Protein AF-A0A1X1XS22-F1 (afdb_monomer)

Secondary structure (DSSP, 8-state):
----TT----TTSTHHHHHHHHHHHHHHHHTSSS-S---TTHHHHHHHH-SSTTHHHH-HHHHHHHHHHTT-PPPPSSSSSS--------PPPP-

Nearest PDB structures (foldseek):
  2nsb-assembly1_A  TM=2.515E-01  e=3.438E-01  Thermotoga maritima
  3cqx-assembly1_D  TM=2.844E-01  e=5.379E+00  Mus musculus
  2qqy-assembly1_A  TM=2.905E-01  e=8.251E+00  Bacillus anthracis str. Ames

Foldseek 3Di:
DDDDPPDDDDLCDDVNVVVLLVLLLQLCLLVDPDRPDHDPCSVVVNVVVPDDPSVCNNDVVSVCVVCVVVVHHDDDDDDPPDDDDDDDDDDDDDD

Solvent-accessible surface area (backbone atoms only — not comparable to full-atom values): 6001 Å² total; per-residue (Å²): 131,84,89,58,95,83,68,81,75,55,66,81,36,76,71,30,34,53,52,42,3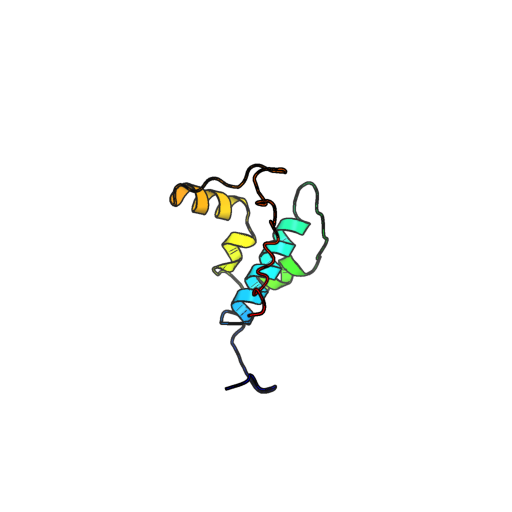3,52,31,13,39,41,24,34,39,42,69,41,99,77,49,92,54,81,46,92,55,25,50,62,56,39,61,74,72,51,88,54,85,32,51,40,45,45,30,67,68,56,37,51,54,53,31,50,75,71,76,39,78,78,77,62,84,89,70,80,67,61,77,81,84,77,86,80,82,85,76,84,80,85,128

Sequence (95 aa):
MPRTDDDSWDITQSVGATALGVAAARAAETESENPLINDPFARVFVDAAGEGMWSVYANPGLLAELLDRYGRAAPHEGEDAIPPTFFVSAQRRAT

Organism: NCBI:txid169765

Radius of gyration: 18.77 Å; Cα contacts (8 Å, |Δi|>4): 72; chains: 1; bounding box: 44×50×38 Å

pLDDT: mean 84.0, std 13.36, range [51.34, 98.12]

InterPro domains:
  IPR007213 Methyltransferase Ppm1/Ppm2/Tcmp [PF04072] (19-60)
  IPR029063 S-adenosyl-L-methionine-dependent methyltransferase superfamily [G3DSA:3.40.50.150] (2-90)
  IPR029063 S-adenosyl-L-methionine-dependent methyltransferase superfamily [SSF53335] (15-72)

Mean predicted aligned error: 10.35 Å

Structure (mmCIF, N/CA/C/O backbone):
data_AF-A0A1X1XS22-F1
#
_entry.id   AF-A0A1X1XS22-F1
#
loop_
_atom_site.group_PDB
_atom_site.id
_atom_site.type_symbol
_atom_site.label_atom_id
_atom_site.label_alt_id
_atom_site.label_comp_id
_atom_site.label_asym_id
_atom_site.label_entity_id
_atom_site.label_seq_id
_atom_site.pdbx_PDB_ins_code
_atom_site.Cartn_x
_atom_site.Cartn_y
_atom_site.Cartn_z
_atom_site.occupancy
_atom_site.B_iso_or_equiv
_atom_site.auth_seq_id
_atom_site.auth_comp_id
_atom_site.auth_asym_id
_atom_site.auth_atom_id
_atom_site.pdbx_PDB_model_num
ATOM 1 N N . MET A 1 1 ? 27.033 9.981 1.333 1.00 68.50 1 MET A N 1
ATOM 2 C CA . MET A 1 1 ? 27.107 10.034 -0.139 1.00 68.50 1 MET A CA 1
ATOM 3 C C . MET A 1 1 ? 25.735 10.466 -0.636 1.00 68.50 1 MET A C 1
ATOM 5 O O . MET A 1 1 ? 24.773 9.849 -0.188 1.00 68.50 1 MET A O 1
ATOM 9 N N . PRO A 1 2 ? 25.603 11.545 -1.421 1.00 82.00 2 PRO A N 1
ATOM 10 C CA . PRO A 1 2 ? 24.334 11.874 -2.073 1.00 82.00 2 PRO A CA 1
ATOM 11 C C . PRO A 1 2 ? 23.947 10.767 -3.068 1.00 82.00 2 PRO A C 1
ATOM 13 O O . PRO A 1 2 ? 24.835 10.083 -3.579 1.00 82.00 2 PRO A O 1
ATOM 16 N N . ARG A 1 3 ? 22.642 10.580 -3.303 1.00 82.25 3 ARG A N 1
ATOM 17 C CA . ARG A 1 3 ? 22.147 9.686 -4.361 1.00 82.25 3 ARG A CA 1
ATOM 18 C C . ARG A 1 3 ? 22.581 10.199 -5.728 1.00 82.25 3 ARG A C 1
ATOM 20 O O . ARG A 1 3 ? 22.667 11.413 -5.915 1.00 82.25 3 ARG A O 1
ATOM 27 N N . THR A 1 4 ? 22.844 9.281 -6.647 1.00 86.00 4 THR A N 1
ATOM 28 C CA . THR A 1 4 ? 23.198 9.594 -8.034 1.00 86.00 4 THR A CA 1
ATOM 29 C C . THR A 1 4 ? 22.126 9.091 -8.994 1.00 86.00 4 THR A C 1
ATOM 31 O O . THR A 1 4 ? 21.328 8.232 -8.626 1.00 86.00 4 THR A O 1
ATOM 34 N N . ASP A 1 5 ? 22.089 9.629 -10.214 1.00 80.31 5 ASP A N 1
ATOM 35 C CA . ASP A 1 5 ? 21.086 9.242 -11.219 1.00 80.31 5 ASP A CA 1
ATOM 36 C C . ASP A 1 5 ? 21.213 7.765 -11.643 1.00 80.31 5 ASP A C 1
ATOM 38 O O . ASP A 1 5 ? 20.231 7.161 -12.066 1.00 80.31 5 ASP A O 1
ATOM 42 N N . ASP A 1 6 ? 22.397 7.170 -11.459 1.00 82.31 6 ASP A N 1
ATOM 43 C CA . ASP A 1 6 ? 22.686 5.753 -11.718 1.00 82.31 6 ASP A CA 1
ATOM 44 C C . ASP A 1 6 ? 22.449 4.846 -10.489 1.00 82.31 6 ASP A C 1
ATOM 46 O O . ASP A 1 6 ? 22.818 3.666 -10.495 1.00 82.31 6 ASP A O 1
ATOM 50 N N . ASP A 1 7 ? 21.841 5.363 -9.414 1.00 82.38 7 ASP A N 1
ATOM 51 C CA . ASP A 1 7 ? 21.433 4.531 -8.282 1.00 82.38 7 ASP A CA 1
ATOM 52 C C . ASP A 1 7 ? 20.382 3.510 -8.754 1.00 82.38 7 ASP A C 1
ATOM 54 O O . ASP A 1 7 ? 19.286 3.867 -9.182 1.00 82.38 7 ASP A O 1
ATOM 58 N N . SER A 1 8 ? 20.693 2.220 -8.621 1.00 81.94 8 SER A N 1
ATOM 59 C CA . SER A 1 8 ? 19.753 1.130 -8.898 1.00 81.94 8 SER A CA 1
ATOM 60 C C . SER A 1 8 ? 19.251 0.495 -7.603 1.00 81.94 8 SER A C 1
ATOM 62 O O . SER A 1 8 ? 19.984 0.352 -6.622 1.00 81.94 8 SER A O 1
ATOM 64 N N . TRP A 1 9 ? 17.980 0.108 -7.592 1.00 84.31 9 TRP A N 1
ATOM 65 C CA . TRP A 1 9 ? 17.379 -0.691 -6.529 1.00 84.31 9 TRP A CA 1
ATOM 66 C C . TRP A 1 9 ? 16.361 -1.655 -7.130 1.00 84.31 9 TRP A C 1
ATOM 68 O O . TRP A 1 9 ? 15.736 -1.362 -8.150 1.00 84.31 9 TRP A O 1
ATOM 78 N N . ASP A 1 10 ? 16.189 -2.803 -6.482 1.00 89.94 10 ASP A N 1
ATOM 79 C CA . ASP A 1 10 ? 15.105 -3.720 -6.813 1.00 89.94 10 ASP A CA 1
ATOM 80 C C . ASP A 1 10 ? 13.752 -3.142 -6.371 1.00 89.94 10 ASP A C 1
ATOM 82 O O . ASP A 1 10 ? 13.663 -2.448 -5.353 1.00 89.94 10 ASP A O 1
ATOM 86 N N . ILE A 1 11 ? 12.683 -3.450 -7.111 1.00 89.56 11 ILE A N 1
ATOM 87 C CA . ILE A 1 11 ? 11.338 -2.926 -6.835 1.00 89.56 11 ILE A CA 1
ATOM 88 C C . ILE A 1 11 ? 10.837 -3.303 -5.435 1.00 89.56 11 ILE A C 1
ATOM 90 O O . ILE A 1 11 ? 10.039 -2.576 -4.857 1.00 89.56 11 ILE A O 1
ATOM 94 N N . THR A 1 12 ? 11.346 -4.385 -4.847 1.00 90.50 12 THR A N 1
ATOM 95 C CA . THR A 1 12 ? 10.949 -4.849 -3.513 1.00 90.50 12 THR A CA 1
ATOM 96 C C . THR A 1 12 ? 11.807 -4.270 -2.383 1.00 90.50 12 THR A C 1
ATOM 98 O O . THR A 1 12 ? 11.583 -4.586 -1.214 1.00 90.50 12 THR A O 1
ATOM 101 N N . GLN A 1 13 ? 12.786 -3.409 -2.691 1.00 89.56 13 GLN A N 1
ATOM 102 C CA . GLN A 1 13 ? 13.772 -2.909 -1.730 1.00 89.56 13 GLN A CA 1
ATOM 103 C C . GLN A 1 13 ? 13.871 -1.379 -1.710 1.00 89.56 13 GLN A C 1
ATOM 105 O O . GLN A 1 13 ? 13.640 -0.698 -2.706 1.00 89.56 13 GLN A O 1
ATOM 110 N N . SER A 1 14 ? 14.270 -0.823 -0.559 1.00 89.44 14 SER A N 1
ATOM 111 C CA . SER A 1 14 ? 14.539 0.612 -0.368 1.00 89.44 14 SER A CA 1
ATOM 112 C C . SER A 1 14 ? 13.406 1.511 -0.898 1.00 89.44 14 SER A C 1
ATOM 114 O O . SER A 1 14 ? 12.296 1.474 -0.374 1.00 89.44 14 SER A O 1
ATOM 116 N N . VAL A 1 15 ? 13.673 2.318 -1.929 1.00 89.56 15 VAL A N 1
ATOM 117 C CA . VAL A 1 15 ? 12.695 3.208 -2.569 1.00 89.56 15 VAL A CA 1
ATOM 118 C C . VAL A 1 15 ? 11.559 2.416 -3.220 1.00 89.56 15 VAL A C 1
ATOM 120 O O . VAL A 1 15 ? 10.410 2.839 -3.126 1.00 89.56 15 VAL A O 1
ATOM 123 N N . GLY A 1 16 ? 11.858 1.262 -3.823 1.00 91.88 16 GLY A N 1
ATOM 124 C CA . GLY A 1 16 ? 10.862 0.389 -4.441 1.00 91.88 16 GLY A CA 1
ATOM 125 C C . GLY A 1 16 ? 9.840 -0.123 -3.427 1.00 91.88 16 GLY A C 1
ATOM 126 O O . GLY A 1 16 ? 8.639 0.044 -3.628 1.00 91.88 16 GLY A O 1
ATOM 127 N N . ALA A 1 17 ? 10.309 -0.628 -2.281 1.00 91.81 17 ALA A N 1
ATOM 128 C CA . ALA A 1 17 ? 9.436 -1.099 -1.204 1.00 91.81 17 ALA A CA 1
ATOM 129 C C . ALA A 1 17 ? 8.476 -0.001 -0.718 1.00 91.81 17 ALA A C 1
ATOM 131 O O . ALA A 1 17 ? 7.279 -0.237 -0.546 1.00 91.81 17 ALA A O 1
ATOM 132 N N . THR A 1 18 ? 8.989 1.220 -0.533 1.00 92.69 18 THR A N 1
ATOM 133 C CA . THR A 1 18 ? 8.165 2.370 -0.144 1.00 92.69 18 THR A CA 1
ATOM 134 C C . THR A 1 18 ? 7.161 2.730 -1.238 1.00 92.69 18 THR A C 1
ATOM 136 O O . THR A 1 18 ? 5.993 2.967 -0.936 1.00 92.69 18 THR A O 1
ATOM 139 N N . ALA A 1 19 ? 7.577 2.739 -2.507 1.00 94.50 19 ALA A N 1
ATOM 140 C CA . ALA A 1 19 ? 6.689 3.018 -3.633 1.00 94.50 19 ALA A CA 1
ATOM 141 C C . ALA A 1 19 ? 5.547 1.993 -3.732 1.00 94.50 19 ALA A C 1
ATOM 143 O O . ALA A 1 19 ? 4.399 2.391 -3.935 1.00 94.50 19 ALA A O 1
ATOM 144 N N . LEU A 1 20 ? 5.838 0.705 -3.513 1.00 96.25 20 LEU A N 1
ATOM 145 C CA . LEU A 1 20 ? 4.834 -0.358 -3.448 1.00 96.25 20 LEU A CA 1
ATOM 146 C C . LEU A 1 20 ? 3.862 -0.157 -2.286 1.00 96.25 20 LEU A C 1
ATOM 148 O O . LEU A 1 20 ? 2.658 -0.262 -2.489 1.00 96.25 20 LEU A O 1
ATOM 152 N N . GLY A 1 21 ? 4.353 0.202 -1.097 1.00 95.00 21 GLY A N 1
ATOM 153 C CA . GLY A 1 21 ? 3.493 0.504 0.051 1.00 95.00 21 GLY A CA 1
ATOM 154 C C . GLY A 1 21 ? 2.519 1.656 -0.221 1.00 95.00 21 GLY A C 1
ATOM 155 O O . GLY A 1 21 ? 1.331 1.548 0.074 1.00 95.00 21 GLY A O 1
ATOM 156 N N . VAL A 1 22 ? 2.990 2.741 -0.847 1.00 96.75 22 VAL A N 1
ATOM 157 C CA . VAL A 1 22 ? 2.120 3.876 -1.202 1.00 96.75 22 VAL A CA 1
ATOM 158 C C . VAL A 1 22 ? 1.142 3.497 -2.318 1.00 96.75 22 VAL A C 1
ATOM 160 O O . VAL A 1 22 ? -0.026 3.866 -2.243 1.00 96.75 22 VAL A O 1
ATOM 163 N N . ALA A 1 23 ? 1.578 2.759 -3.344 1.00 97.62 23 ALA A N 1
ATOM 164 C CA . ALA A 1 23 ? 0.680 2.279 -4.397 1.00 97.62 23 ALA A CA 1
ATOM 165 C C . ALA A 1 23 ? -0.408 1.352 -3.831 1.00 97.62 23 ALA A C 1
ATOM 167 O O . ALA A 1 23 ? -1.576 1.513 -4.167 1.00 97.62 23 ALA A O 1
ATOM 168 N N . ALA A 1 24 ? -0.053 0.458 -2.907 1.00 97.25 24 ALA A N 1
ATOM 169 C CA . ALA A 1 24 ? -0.990 -0.415 -2.208 1.00 97.25 24 ALA A CA 1
ATOM 170 C C . ALA A 1 24 ? -2.038 0.374 -1.412 1.00 97.25 24 ALA A C 1
ATOM 172 O O . ALA A 1 24 ? -3.227 0.088 -1.525 1.00 97.25 24 ALA A O 1
ATOM 173 N N . ALA A 1 25 ? -1.621 1.418 -0.691 1.00 95.06 25 ALA A N 1
ATOM 174 C CA . ALA A 1 25 ? -2.552 2.304 0.002 1.00 95.06 25 ALA A CA 1
ATOM 175 C C . ALA A 1 25 ? -3.499 3.034 -0.970 1.00 95.06 25 ALA A C 1
ATOM 177 O O . ALA A 1 25 ? -4.691 3.133 -0.700 1.00 95.06 25 ALA A O 1
ATOM 178 N N . ARG A 1 26 ? -3.006 3.503 -2.128 1.00 97.31 26 ARG A N 1
ATOM 179 C CA . ARG A 1 26 ? -3.867 4.129 -3.151 1.00 97.31 26 ARG A CA 1
ATOM 180 C C . ARG A 1 26 ? -4.847 3.143 -3.784 1.00 97.31 26 ARG A C 1
ATOM 182 O O . ARG A 1 26 ? -5.967 3.541 -4.093 1.00 97.31 26 ARG A O 1
ATOM 189 N N . ALA A 1 27 ? -4.445 1.884 -3.965 1.00 97.56 27 ALA A N 1
ATOM 190 C CA . ALA A 1 27 ? -5.340 0.829 -4.434 1.00 97.56 27 ALA A CA 1
ATOM 191 C C . ALA A 1 27 ? -6.475 0.599 -3.427 1.00 97.56 27 ALA A C 1
ATOM 193 O O . ALA A 1 27 ? -7.640 0.643 -3.808 1.00 97.56 27 ALA A O 1
ATOM 194 N N . ALA A 1 28 ? -6.140 0.455 -2.141 1.00 95.06 28 ALA A N 1
ATOM 195 C CA . ALA A 1 28 ? -7.131 0.295 -1.079 1.00 95.06 28 ALA A CA 1
ATOM 196 C C . ALA A 1 28 ? -8.071 1.509 -0.960 1.00 95.06 28 ALA A C 1
ATOM 198 O O . ALA A 1 28 ? -9.275 1.333 -0.820 1.00 95.06 28 ALA A O 1
ATOM 199 N N . GLU A 1 29 ? -7.545 2.733 -1.069 1.00 95.19 29 GLU A N 1
ATOM 200 C CA . GLU A 1 29 ? -8.350 3.960 -1.038 1.00 95.19 29 GLU A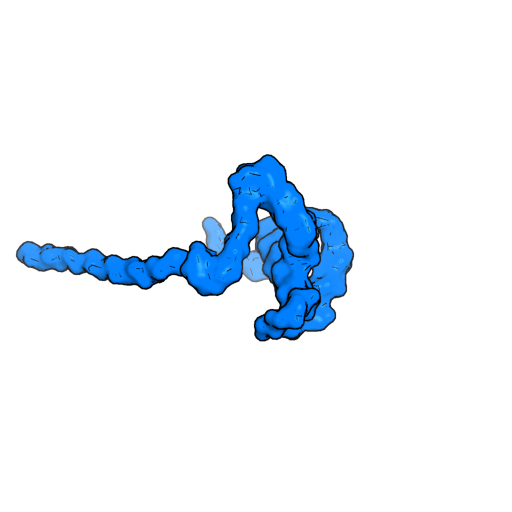 CA 1
ATOM 201 C C . GLU A 1 29 ? -9.311 4.049 -2.230 1.00 95.19 29 GLU A C 1
ATOM 203 O O . GLU A 1 29 ? -10.482 4.368 -2.051 1.00 95.19 29 GLU A O 1
ATOM 208 N N . THR A 1 30 ? -8.840 3.707 -3.434 1.00 96.50 30 THR A N 1
ATOM 209 C CA . THR A 1 30 ? -9.662 3.686 -4.660 1.00 96.50 30 THR A CA 1
ATOM 210 C C . THR A 1 30 ? -10.817 2.682 -4.561 1.00 96.50 30 THR A C 1
ATOM 212 O O . THR A 1 30 ? -11.877 2.903 -5.140 1.00 96.50 30 THR A O 1
ATOM 215 N N . GLU A 1 31 ? -10.617 1.584 -3.831 1.00 94.75 31 GLU A N 1
ATOM 216 C CA . GLU A 1 31 ? -11.597 0.510 -3.616 1.00 94.75 31 GLU A CA 1
ATOM 217 C C . GLU A 1 31 ? -12.467 0.711 -2.363 1.00 94.75 31 GLU A C 1
ATOM 219 O O . GLU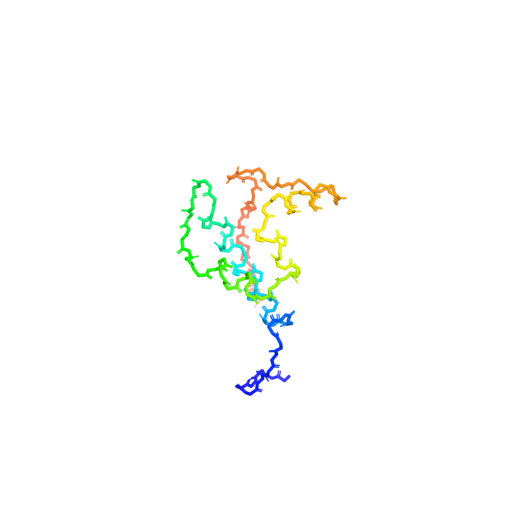 A 1 31 ? -13.327 -0.122 -2.071 1.00 94.75 31 GLU A O 1
ATOM 224 N N . SER A 1 32 ? -12.246 1.791 -1.611 1.00 92.25 32 SER A N 1
ATOM 225 C CA . SER A 1 32 ? -13.017 2.098 -0.409 1.00 92.25 32 SER A CA 1
ATOM 226 C C . SER A 1 32 ? -14.464 2.487 -0.738 1.00 92.25 32 SER A C 1
ATOM 228 O O . SER A 1 32 ? -14.814 2.793 -1.879 1.00 92.25 32 SER A O 1
ATOM 230 N N . GLU A 1 33 ? -15.332 2.492 0.277 1.00 92.62 33 GLU A N 1
ATOM 231 C CA . GLU A 1 33 ? -16.746 2.850 0.104 1.00 92.62 33 GLU A CA 1
ATOM 232 C C . GLU A 1 33 ? -16.939 4.309 -0.346 1.00 92.62 33 GLU A C 1
ATOM 234 O O . GLU A 1 33 ? -17.880 4.607 -1.082 1.00 92.62 33 GLU A O 1
ATOM 239 N N . ASN A 1 34 ? -16.045 5.211 0.078 1.00 91.69 34 ASN A N 1
ATOM 240 C CA . ASN A 1 34 ? -16.092 6.648 -0.203 1.00 91.69 34 ASN A CA 1
ATOM 241 C C . ASN A 1 34 ? -14.695 7.164 -0.603 1.00 91.69 34 ASN A C 1
ATOM 243 O O . ASN A 1 34 ? -14.053 7.855 0.191 1.00 91.69 34 ASN A O 1
ATOM 247 N N . PRO A 1 35 ? -14.214 6.848 -1.818 1.00 92.50 35 PRO A N 1
ATOM 248 C CA . PRO A 1 35 ? -12.835 7.109 -2.216 1.00 92.50 35 PRO A CA 1
ATOM 249 C C . PRO A 1 35 ? -12.546 8.610 -2.348 1.00 92.50 35 PRO A C 1
ATOM 251 O O . PRO A 1 35 ? -13.200 9.323 -3.115 1.00 92.50 35 PRO A O 1
ATOM 254 N N . LEU A 1 36 ? -11.514 9.091 -1.654 1.00 94.94 36 LEU A N 1
ATOM 255 C CA . LEU A 1 36 ? -10.988 10.453 -1.785 1.00 94.94 36 LEU A CA 1
ATOM 256 C C . LEU A 1 36 ? -10.176 10.632 -3.074 1.00 94.94 36 LEU A C 1
ATOM 258 O O . LEU A 1 36 ? -10.137 11.722 -3.651 1.00 94.94 36 LEU A O 1
ATOM 262 N N . ILE A 1 37 ? -9.510 9.568 -3.521 1.00 95.56 37 ILE A N 1
ATOM 263 C CA . ILE A 1 37 ? -8.735 9.529 -4.762 1.00 95.56 37 ILE A CA 1
ATOM 264 C C . ILE A 1 37 ? -9.139 8.325 -5.614 1.00 95.56 37 ILE A C 1
ATOM 266 O O . ILE 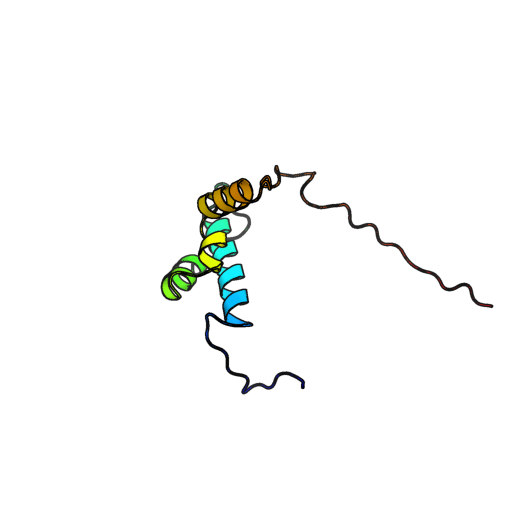A 1 37 ? -9.665 7.341 -5.109 1.00 95.56 37 ILE A O 1
ATOM 270 N N . ASN A 1 38 ? -8.836 8.392 -6.910 1.00 97.56 38 ASN A N 1
ATOM 271 C CA . ASN A 1 38 ? -9.006 7.276 -7.835 1.00 97.56 38 ASN A CA 1
ATOM 272 C C . ASN A 1 38 ? -7.715 7.077 -8.641 1.00 97.56 38 ASN A C 1
ATOM 274 O O . ASN A 1 38 ? -7.385 7.898 -9.500 1.00 97.56 38 ASN A O 1
ATOM 278 N N . ASP A 1 39 ? -6.982 6.007 -8.338 1.00 98.12 39 ASP A N 1
ATOM 279 C CA . ASP A 1 39 ? -5.804 5.560 -9.085 1.00 98.12 39 ASP A CA 1
ATOM 280 C C . ASP A 1 39 ? -6.114 4.205 -9.752 1.00 98.12 39 ASP A C 1
ATOM 282 O O . ASP A 1 39 ? -5.924 3.151 -9.136 1.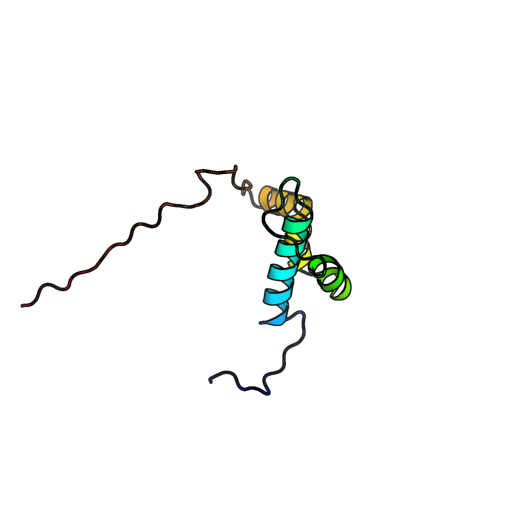00 98.12 39 ASP A O 1
ATOM 286 N N . PRO A 1 40 ? -6.569 4.197 -11.021 1.00 97.44 40 PRO A N 1
ATOM 287 C CA . PRO A 1 40 ? -6.995 2.972 -11.698 1.00 97.44 40 PRO A CA 1
ATOM 288 C C . PRO A 1 40 ? -5.839 2.006 -12.002 1.00 97.44 40 PRO A C 1
ATOM 290 O O . PRO A 1 40 ? -6.081 0.876 -12.423 1.00 97.44 40 PRO A O 1
ATOM 293 N N . PHE A 1 41 ? -4.583 2.430 -11.819 1.00 98.00 41 PHE A N 1
ATOM 294 C CA . PHE A 1 41 ? -3.403 1.619 -12.118 1.00 98.00 41 PHE A CA 1
ATOM 295 C C . PHE A 1 41 ? -2.740 1.048 -10.867 1.00 98.00 41 PHE A C 1
ATOM 297 O O . PHE A 1 41 ? -1.967 0.097 -10.979 1.00 98.00 41 PHE A O 1
ATOM 304 N N . ALA A 1 42 ? -3.049 1.586 -9.685 1.00 97.62 42 ALA A N 1
ATOM 305 C CA . ALA A 1 42 ? -2.444 1.167 -8.428 1.00 97.62 42 ALA A CA 1
ATOM 306 C C . ALA A 1 42 ? -2.604 -0.337 -8.166 1.00 97.62 42 ALA A C 1
ATOM 308 O O . ALA A 1 42 ? -1.616 -1.004 -7.861 1.00 97.62 42 ALA A O 1
ATOM 309 N N . ARG A 1 43 ? -3.816 -0.882 -8.344 1.00 96.88 43 ARG A N 1
ATOM 310 C CA . ARG A 1 43 ? -4.086 -2.312 -8.122 1.00 96.88 43 ARG A CA 1
ATOM 311 C C . ARG A 1 43 ? -3.255 -3.190 -9.055 1.00 96.88 43 ARG A C 1
ATOM 313 O O . ARG A 1 43 ? -2.492 -4.024 -8.588 1.00 96.88 43 ARG A O 1
ATOM 320 N N . VAL A 1 44 ? -3.318 -2.925 -10.360 1.00 97.38 44 VAL A N 1
ATOM 321 C CA . VAL A 1 44 ? -2.571 -3.692 -11.373 1.00 97.38 44 VAL A CA 1
ATOM 322 C C . VAL A 1 44 ? -1.061 -3.619 -11.133 1.00 97.38 44 VAL A C 1
ATOM 324 O O . VAL A 1 44 ? -0.360 -4.615 -11.291 1.00 97.38 44 VAL A O 1
ATOM 327 N N . PHE A 1 45 ? -0.552 -2.452 -10.737 1.00 96.31 45 PHE A N 1
ATOM 328 C CA . PHE A 1 45 ? 0.863 -2.265 -10.430 1.00 96.31 45 PHE A CA 1
ATOM 329 C C . PHE A 1 45 ? 1.315 -3.098 -9.223 1.00 96.31 45 PHE A C 1
ATOM 331 O O . PHE A 1 45 ? 2.355 -3.751 -9.285 1.00 96.31 45 PHE A O 1
ATOM 338 N N . VAL A 1 46 ? 0.533 -3.093 -8.141 1.00 96.31 46 VAL A N 1
ATOM 339 C CA . VAL A 1 46 ? 0.837 -3.854 -6.920 1.00 96.31 46 VAL A CA 1
ATOM 340 C C . VAL A 1 46 ? 0.715 -5.356 -7.168 1.00 96.31 46 VAL A C 1
ATOM 342 O O . VAL A 1 46 ? 1.606 -6.103 -6.773 1.00 96.31 46 VAL A O 1
ATOM 345 N N . ASP A 1 47 ? -0.317 -5.793 -7.889 1.00 95.31 47 ASP A N 1
ATOM 346 C CA . ASP A 1 47 ? -0.510 -7.204 -8.237 1.00 95.31 47 ASP A CA 1
ATOM 347 C C . ASP A 1 47 ? 0.651 -7.732 -9.098 1.00 95.31 47 ASP A C 1
ATOM 349 O O . ASP A 1 47 ? 1.137 -8.843 -8.886 1.00 95.31 47 ASP A O 1
ATOM 353 N N . ALA A 1 48 ? 1.154 -6.918 -10.034 1.00 95.81 48 ALA A N 1
ATOM 354 C CA . ALA A 1 48 ? 2.306 -7.270 -10.865 1.00 95.81 48 ALA A CA 1
ATOM 355 C C . ALA A 1 48 ? 3.616 -7.405 -10.065 1.00 95.81 48 ALA A C 1
ATOM 357 O O . ALA A 1 48 ? 4.504 -8.152 -10.477 1.00 95.81 48 ALA A O 1
ATOM 358 N N . ALA A 1 49 ? 3.745 -6.704 -8.934 1.00 94.19 49 ALA A N 1
ATOM 359 C CA . ALA A 1 49 ? 4.897 -6.813 -8.038 1.00 94.19 49 ALA A CA 1
ATOM 360 C C . ALA A 1 49 ? 4.849 -8.059 -7.132 1.00 94.19 49 ALA A C 1
ATOM 362 O O . ALA A 1 49 ? 5.873 -8.439 -6.562 1.00 94.19 49 ALA A O 1
ATOM 363 N N . GLY A 1 50 ? 3.687 -8.712 -7.027 1.00 93.06 50 GLY A N 1
ATOM 364 C CA . GLY A 1 50 ? 3.478 -9.912 -6.222 1.00 93.06 50 GLY A CA 1
ATOM 365 C C . GLY A 1 50 ? 3.280 -9.634 -4.731 1.00 93.06 50 GLY A C 1
ATOM 366 O O . GLY A 1 50 ? 3.059 -8.503 -4.302 1.00 93.06 50 GLY A O 1
ATOM 367 N N . GLU A 1 51 ? 3.337 -10.697 -3.929 1.00 91.31 51 GLU A N 1
ATOM 368 C CA . GLU A 1 51 ? 3.130 -10.629 -2.480 1.00 91.31 51 GLU A CA 1
ATOM 369 C C . GLU A 1 51 ? 4.347 -10.054 -1.744 1.00 91.31 51 GLU A C 1
ATOM 371 O O . GLU A 1 51 ? 5.493 -10.430 -2.004 1.00 91.31 51 GLU A O 1
ATOM 376 N N . GLY A 1 52 ? 4.097 -9.190 -0.760 1.00 90.94 52 GLY A N 1
ATOM 377 C CA . GLY A 1 52 ? 5.137 -8.613 0.087 1.00 90.94 52 GLY A CA 1
ATOM 378 C C . GLY A 1 52 ? 4.567 -7.841 1.272 1.00 90.94 52 GLY A C 1
ATOM 379 O O . GLY A 1 52 ? 3.373 -7.885 1.555 1.00 90.94 52 GLY A O 1
ATOM 380 N N . MET A 1 53 ? 5.412 -7.082 1.977 1.00 88.00 53 MET A N 1
ATOM 381 C CA . MET A 1 53 ? 4.944 -6.255 3.105 1.00 88.00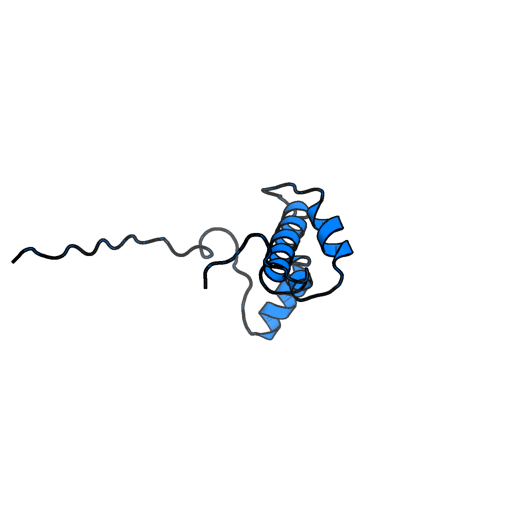 53 MET A CA 1
ATOM 382 C C . MET A 1 53 ? 3.883 -5.226 2.689 1.00 88.00 53 MET A C 1
ATOM 384 O O . MET A 1 53 ? 3.058 -4.831 3.508 1.00 88.00 53 MET A O 1
ATOM 388 N N . TRP A 1 54 ? 3.878 -4.805 1.422 1.00 92.88 54 TRP A N 1
ATOM 389 C CA . TRP A 1 54 ? 2.872 -3.894 0.878 1.00 92.88 54 TRP A CA 1
ATOM 390 C C . TRP A 1 54 ? 1.473 -4.515 0.777 1.00 92.88 54 TRP A C 1
ATOM 392 O O . TRP A 1 54 ? 0.496 -3.771 0.825 1.00 92.88 54 TRP A O 1
ATOM 402 N N . SER A 1 55 ? 1.350 -5.847 0.711 1.00 90.69 55 SER A N 1
ATOM 403 C CA . SER A 1 55 ? 0.057 -6.545 0.663 1.00 90.69 55 SER A CA 1
ATOM 404 C C . SER A 1 55 ? -0.821 -6.221 1.873 1.00 90.69 55 SER A C 1
ATOM 406 O O . SER A 1 55 ? -2.042 -6.155 1.755 1.00 90.69 55 SER A O 1
ATOM 408 N N . VAL A 1 56 ? -0.200 -5.934 3.023 1.00 88.62 56 VAL A N 1
ATOM 409 C CA . VAL A 1 56 ? -0.888 -5.469 4.235 1.00 88.62 56 VAL A CA 1
ATOM 410 C C . VAL A 1 56 ? -1.651 -4.171 3.982 1.00 88.62 56 VAL A C 1
ATOM 412 O O . VAL A 1 56 ? -2.779 -4.028 4.432 1.00 88.62 56 VAL A O 1
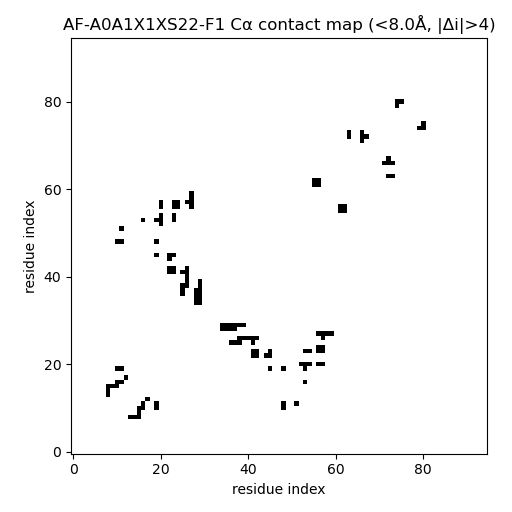ATOM 415 N N . TYR A 1 57 ? -1.065 -3.233 3.239 1.00 86.69 57 TYR A N 1
ATOM 416 C CA . TYR A 1 57 ? -1.716 -1.960 2.925 1.00 86.69 57 TYR A CA 1
ATOM 417 C C . TYR A 1 57 ? -2.743 -2.088 1.801 1.00 86.69 57 TYR A C 1
ATOM 419 O O . TYR A 1 57 ? -3.678 -1.300 1.745 1.00 86.69 57 TYR A O 1
ATOM 427 N N . ALA A 1 58 ? -2.587 -3.079 0.920 1.00 88.69 58 ALA A N 1
ATOM 428 C CA . ALA A 1 58 ? -3.504 -3.315 -0.191 1.00 88.69 58 ALA A CA 1
ATOM 429 C C . ALA A 1 58 ? -4.807 -4.010 0.246 1.00 88.69 58 ALA A C 1
ATOM 431 O O . ALA A 1 58 ? -5.749 -4.080 -0.545 1.00 88.69 58 ALA A O 1
ATOM 432 N N . ASN A 1 59 ? -4.839 -4.561 1.466 1.00 88.12 59 ASN A N 1
ATOM 433 C CA . ASN A 1 59 ? -5.961 -5.301 2.029 1.00 88.12 59 ASN A CA 1
ATOM 434 C C . ASN A 1 59 ? -6.288 -4.796 3.451 1.00 88.12 59 ASN A C 1
ATOM 436 O O . ASN A 1 59 ? -5.639 -5.205 4.419 1.00 88.12 59 ASN A O 1
ATOM 440 N N . PRO A 1 60 ? -7.336 -3.967 3.604 1.00 83.50 60 PRO A N 1
ATOM 441 C CA . PRO A 1 60 ? -7.762 -3.448 4.904 1.00 83.50 60 PRO A CA 1
ATOM 442 C C . PRO A 1 60 ? -8.072 -4.532 5.947 1.00 83.50 60 PRO A C 1
ATOM 444 O O . PRO A 1 60 ? -7.794 -4.343 7.129 1.00 83.50 60 PRO A O 1
ATOM 447 N N . GLY A 1 61 ? -8.603 -5.686 5.526 1.00 86.06 61 GLY A N 1
ATOM 448 C CA . GLY A 1 61 ? -8.887 -6.808 6.423 1.00 86.06 61 GLY A CA 1
ATOM 449 C C . GLY A 1 61 ? -7.617 -7.443 6.990 1.00 86.06 61 GLY A C 1
ATOM 450 O O . GLY A 1 61 ? -7.550 -7.735 8.183 1.00 86.06 61 GLY A O 1
ATOM 451 N N . LEU A 1 62 ? -6.579 -7.585 6.161 1.00 87.31 62 LEU A N 1
ATOM 452 C CA . LEU A 1 62 ? -5.273 -8.084 6.602 1.00 87.31 62 LEU A CA 1
ATOM 453 C C . LEU A 1 62 ? -4.584 -7.095 7.553 1.00 87.31 62 LEU A C 1
ATOM 455 O O . LEU A 1 62 ? -3.990 -7.503 8.552 1.00 87.31 62 LEU A O 1
ATOM 459 N N . LEU A 1 63 ? -4.683 -5.793 7.273 1.00 86.50 63 LEU A N 1
ATOM 460 C CA . LEU A 1 63 ? -4.195 -4.758 8.182 1.00 86.50 63 LEU A CA 1
ATOM 461 C C . LEU A 1 63 ? -4.912 -4.816 9.536 1.00 86.50 63 LEU A C 1
ATOM 463 O O . LEU A 1 63 ? -4.249 -4.765 10.571 1.00 86.50 63 LEU A O 1
ATOM 467 N N . ALA A 1 64 ? -6.239 -4.954 9.539 1.00 85.62 64 ALA A N 1
ATOM 468 C CA . ALA A 1 64 ? -7.026 -5.060 10.763 1.00 85.62 64 ALA A CA 1
ATOM 469 C C . ALA A 1 64 ? -6.617 -6.280 11.605 1.00 85.62 64 ALA A C 1
ATOM 471 O O . ALA A 1 64 ? -6.402 -6.141 12.808 1.00 85.62 64 ALA A O 1
ATOM 472 N N . GLU A 1 65 ? -6.427 -7.447 10.978 1.00 87.88 65 GLU A N 1
ATOM 473 C CA . GLU A 1 65 ? -5.949 -8.654 11.666 1.00 87.88 65 GLU A CA 1
ATOM 474 C C . GLU A 1 65 ? -4.558 -8.448 12.288 1.00 87.88 65 GLU A C 1
ATOM 476 O O . GLU A 1 65 ? -4.304 -8.842 13.428 1.00 87.88 65 GLU A O 1
ATOM 481 N N . LEU A 1 66 ? -3.639 -7.808 11.559 1.00 88.00 66 LEU A N 1
ATOM 482 C CA . LEU A 1 66 ? -2.302 -7.519 12.074 1.00 88.00 66 LEU A CA 1
ATOM 483 C C . LEU A 1 66 ? -2.338 -6.540 13.248 1.00 88.00 66 LEU A C 1
ATOM 485 O O . LEU A 1 66 ? -1.630 -6.752 14.230 1.00 88.00 66 LEU A O 1
ATOM 489 N N . LEU A 1 67 ? -3.147 -5.484 13.169 1.00 86.88 67 LEU A N 1
ATOM 490 C CA . LEU A 1 67 ? -3.301 -4.527 14.263 1.00 86.88 67 LEU A CA 1
ATOM 491 C C . LEU A 1 67 ? -3.852 -5.214 15.520 1.00 86.88 67 LEU A C 1
ATOM 493 O O . LEU A 1 67 ? -3.249 -5.076 16.588 1.00 86.88 67 LEU A O 1
ATOM 497 N N . ASP A 1 68 ? -4.900 -6.029 15.377 1.00 88.19 68 ASP A N 1
ATOM 498 C CA . ASP A 1 68 ? -5.483 -6.812 16.471 1.00 88.19 68 ASP A CA 1
ATOM 499 C C . ASP A 1 68 ? -4.450 -7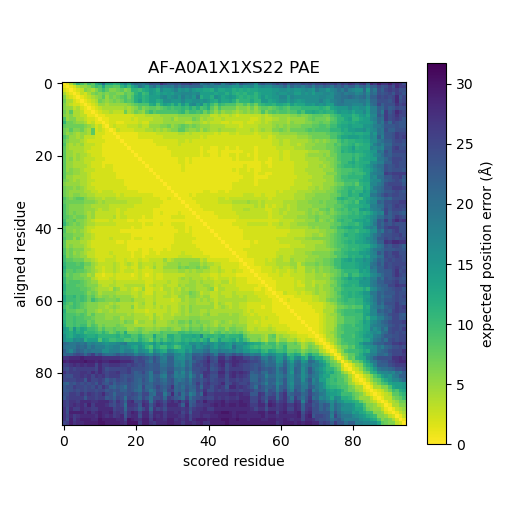.745 17.122 1.00 88.19 68 ASP A C 1
ATOM 501 O O . ASP A 1 68 ? -4.257 -7.721 18.340 1.00 88.19 68 ASP A O 1
ATOM 505 N N . ARG A 1 69 ? -3.669 -8.470 16.307 1.00 90.44 69 ARG A N 1
ATOM 506 C CA . ARG A 1 69 ? -2.585 -9.349 16.778 1.00 90.44 69 ARG A CA 1
ATOM 507 C C . ARG A 1 69 ? -1.577 -8.633 17.682 1.00 90.44 69 ARG A C 1
ATOM 509 O O . ARG A 1 69 ? -1.036 -9.249 18.600 1.00 90.44 69 ARG A O 1
ATOM 516 N N . TYR A 1 70 ? -1.301 -7.354 17.428 1.00 88.69 70 TYR A N 1
ATOM 517 C CA . TYR A 1 70 ? -0.375 -6.541 18.226 1.00 88.69 70 TYR A CA 1
ATOM 518 C C . TYR A 1 70 ? -1.069 -5.699 19.309 1.00 88.69 70 TYR A C 1
ATOM 520 O O . TYR A 1 70 ? -0.424 -4.840 19.917 1.00 88.69 70 TYR A O 1
ATOM 528 N N . GLY A 1 71 ? -2.362 -5.923 19.568 1.00 87.50 71 GLY A N 1
ATOM 529 C CA . GLY A 1 71 ? -3.139 -5.162 20.546 1.00 87.50 71 GLY A CA 1
ATOM 530 C C . GLY A 1 71 ? -3.294 -3.686 20.168 1.00 87.50 71 GLY A C 1
ATOM 531 O O . GLY A 1 71 ? -3.349 -2.820 21.043 1.00 87.50 71 GLY A O 1
ATOM 532 N N . ARG A 1 72 ? -3.297 -3.375 18.868 1.00 81.50 72 ARG A N 1
ATOM 533 C CA . ARG A 1 72 ? -3.546 -2.036 18.328 1.00 81.50 72 ARG A CA 1
ATOM 534 C C . ARG A 1 72 ? -4.955 -1.993 17.749 1.00 81.50 72 ARG A C 1
ATOM 536 O O . ARG A 1 72 ? -5.322 -2.838 16.946 1.00 81.50 72 ARG A O 1
ATOM 543 N N . ALA A 1 73 ? -5.734 -0.988 18.132 1.00 70.38 73 ALA A N 1
ATOM 544 C CA . ALA A 1 73 ? -6.999 -0.707 17.466 1.00 70.38 73 ALA A CA 1
ATOM 545 C C . ALA A 1 73 ? -6.734 0.063 16.165 1.00 70.38 73 ALA A C 1
ATOM 547 O O . ALA A 1 73 ? -5.849 0.927 16.127 1.00 70.38 73 ALA A O 1
ATOM 548 N N . ALA A 1 74 ? -7.509 -0.226 15.118 1.00 65.56 74 ALA A N 1
ATOM 549 C CA . ALA A 1 74 ? -7.608 0.690 13.990 1.00 65.56 74 ALA A CA 1
ATOM 550 C C . ALA A 1 74 ? -8.147 2.040 14.505 1.00 65.56 74 ALA A C 1
ATOM 552 O O . ALA A 1 74 ? -9.030 2.037 15.369 1.00 65.56 74 ALA A O 1
ATOM 553 N N . PRO A 1 75 ? -7.624 3.184 14.034 1.00 63.34 75 PRO A N 1
ATOM 554 C CA . PRO A 1 75 ? -8.177 4.479 14.406 1.00 63.34 75 PRO A CA 1
ATOM 555 C C . PRO A 1 75 ? -9.668 4.518 14.050 1.00 63.34 75 PRO A C 1
ATOM 557 O O . PRO A 1 75 ? -10.036 4.203 12.919 1.00 63.34 75 PRO A O 1
ATOM 560 N N . HIS A 1 76 ? -10.522 4.891 15.001 1.00 58.72 76 HIS A N 1
ATOM 561 C CA . HIS A 1 76 ? -11.908 5.235 14.692 1.00 58.72 76 HIS A CA 1
ATOM 562 C C . HIS A 1 76 ? -11.917 6.591 13.963 1.00 58.72 76 HIS A C 1
ATOM 564 O O . HIS A 1 76 ? -11.132 7.479 14.299 1.00 58.72 76 HIS A O 1
ATOM 570 N N . GLU A 1 77 ? -12.736 6.723 12.920 1.00 54.88 77 GLU A N 1
ATOM 571 C CA . GLU A 1 77 ? -12.706 7.858 11.991 1.00 54.88 77 GLU A CA 1
ATOM 572 C C . GLU A 1 77 ? -12.843 9.243 12.658 1.00 54.88 77 GLU A C 1
ATOM 574 O O . GLU A 1 77 ? -13.571 9.429 13.632 1.00 54.88 77 GLU A O 1
ATOM 579 N N . GLY A 1 78 ? -12.195 10.240 12.042 1.00 56.06 78 GLY A N 1
ATOM 580 C CA . GLY A 1 78 ? -12.631 11.641 12.066 1.00 56.06 78 GLY A CA 1
ATOM 581 C C . GLY A 1 78 ? -11.857 12.590 12.978 1.00 56.06 78 GLY A C 1
ATOM 582 O O . GLY A 1 78 ? -11.238 13.527 12.481 1.00 56.06 78 GLY A O 1
ATOM 583 N N . GLU A 1 79 ? -11.885 12.380 14.294 1.00 51.34 79 GLU A N 1
ATOM 584 C CA . GLU A 1 79 ? -11.406 13.397 15.255 1.00 51.34 79 GLU A CA 1
ATOM 585 C C . GLU A 1 79 ? -10.222 12.942 16.122 1.00 51.34 79 GLU A C 1
ATOM 587 O O . GLU A 1 79 ? -9.348 13.752 16.426 1.00 51.34 79 GLU A O 1
ATOM 592 N N . ASP A 1 80 ? -10.114 11.648 16.434 1.00 54.78 80 ASP A N 1
ATOM 593 C CA . ASP A 1 80 ? -9.028 11.107 17.272 1.00 54.78 80 ASP A CA 1
ATOM 594 C C . ASP A 1 80 ? -7.774 10.697 16.473 1.00 54.78 80 ASP A C 1
ATOM 596 O O . ASP A 1 80 ? -6.725 10.396 17.047 1.00 54.78 80 ASP A O 1
ATOM 600 N N . ALA A 1 81 ? -7.859 10.667 15.139 1.00 55.22 81 ALA A N 1
ATOM 601 C CA . ALA A 1 81 ? -6.814 10.102 14.282 1.00 55.22 81 ALA A CA 1
ATOM 602 C C . ALA A 1 81 ? -5.639 11.057 14.004 1.00 55.22 81 ALA A C 1
ATOM 604 O O . ALA A 1 81 ? -4.545 10.598 13.668 1.00 55.22 81 ALA A O 1
ATOM 605 N N . ILE A 1 82 ? -5.833 12.374 14.142 1.00 57.34 82 ILE A N 1
ATOM 606 C CA . ILE A 1 82 ? -4.783 13.369 13.894 1.00 57.34 82 ILE A CA 1
ATOM 607 C C . ILE A 1 82 ? -4.601 14.223 15.150 1.00 57.34 82 ILE A C 1
ATOM 609 O O . ILE A 1 82 ? -5.452 15.064 15.439 1.00 57.34 82 ILE A O 1
ATOM 613 N N . PRO A 1 83 ? -3.493 14.063 15.900 1.00 59.34 83 PRO A N 1
ATOM 614 C CA . PRO A 1 83 ? -3.225 14.948 17.018 1.00 59.34 83 PRO A CA 1
ATOM 615 C C . PRO A 1 83 ? -3.108 16.389 16.494 1.00 59.34 83 PRO A C 1
ATOM 617 O O . PRO A 1 83 ?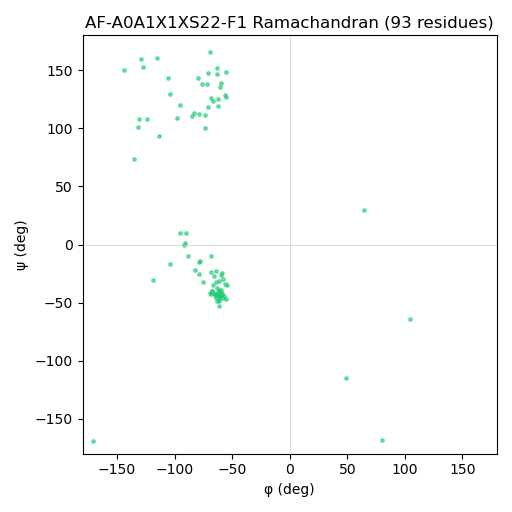 -2.441 16.617 15.476 1.00 59.34 83 PRO A O 1
ATOM 620 N N . PRO A 1 84 ? -3.729 17.379 17.159 1.00 64.56 84 PRO A N 1
ATOM 621 C CA . PRO A 1 84 ? -3.640 18.766 16.731 1.00 64.56 84 PRO A CA 1
ATOM 622 C C . PRO A 1 84 ? -2.171 19.181 16.639 1.00 64.56 84 PRO A C 1
ATOM 624 O O . PRO A 1 84 ? -1.388 19.014 17.578 1.00 64.56 84 PRO A O 1
ATOM 627 N N . THR A 1 85 ? -1.776 19.713 15.483 1.00 67.75 85 THR A N 1
ATOM 628 C CA . THR A 1 85 ? -0.415 20.213 15.290 1.00 67.75 85 THR A CA 1
ATOM 629 C C . THR A 1 85 ? -0.269 21.527 16.054 1.00 67.75 85 THR A C 1
ATOM 631 O O . THR A 1 85 ? -0.702 22.580 15.589 1.00 67.75 85 THR A O 1
ATOM 634 N N . PHE A 1 86 ? 0.341 21.486 17.239 1.00 66.19 86 PHE A N 1
ATOM 635 C CA . PHE A 1 86 ? 0.713 22.695 17.972 1.00 66.19 86 PHE A CA 1
ATOM 636 C C . PHE A 1 86 ? 2.077 23.197 17.489 1.00 66.19 86 PHE A C 1
ATOM 638 O O . PHE A 1 86 ? 3.112 22.584 17.753 1.00 66.19 86 PHE A O 1
ATOM 645 N N . PHE A 1 87 ? 2.097 24.336 16.797 1.00 57.81 87 PHE A N 1
ATOM 646 C CA . PHE A 1 87 ? 3.341 25.034 16.479 1.00 57.81 87 PHE A CA 1
ATOM 647 C C . PHE A 1 87 ? 3.893 25.712 17.738 1.00 57.81 87 PHE A C 1
ATOM 649 O O . PHE A 1 87 ? 3.330 26.691 18.224 1.00 57.81 87 PHE A O 1
ATOM 656 N N . VAL A 1 88 ? 5.020 25.218 18.256 1.00 65.81 88 VAL A N 1
ATOM 657 C CA . VAL A 1 88 ? 5.774 25.888 19.324 1.00 65.81 88 VAL A CA 1
ATOM 658 C C . VAL A 1 88 ? 6.924 26.667 18.691 1.00 65.81 88 VAL A C 1
ATOM 660 O O . VAL A 1 88 ? 7.898 26.082 18.221 1.00 65.81 88 VAL A O 1
ATOM 663 N N . SER A 1 89 ? 6.838 27.998 18.676 1.00 66.69 89 SER A N 1
ATOM 664 C CA . SER A 1 89 ? 7.963 28.846 18.274 1.00 66.69 89 SER A CA 1
ATOM 665 C C . SER A 1 89 ? 8.912 29.056 19.455 1.00 66.69 89 SER A C 1
ATOM 667 O O . SER A 1 89 ? 8.562 29.731 20.425 1.00 66.69 89 SER A O 1
ATOM 669 N N . ALA A 1 90 ? 10.131 28.525 19.373 1.00 62.81 90 ALA A N 1
ATOM 670 C CA . ALA A 1 90 ? 11.197 28.880 20.304 1.00 62.81 90 ALA A CA 1
ATOM 671 C C . ALA A 1 90 ? 11.805 30.234 19.897 1.00 62.81 90 ALA A C 1
ATOM 673 O O . ALA A 1 90 ? 12.460 30.342 18.862 1.00 62.81 90 ALA A O 1
ATOM 674 N N . GLN A 1 91 ? 11.606 31.278 20.706 1.00 69.62 91 GLN A N 1
ATOM 675 C CA . GLN A 1 91 ? 12.323 32.547 20.550 1.00 69.62 91 GLN A CA 1
ATOM 676 C C . GLN A 1 91 ? 13.540 32.567 21.480 1.00 69.62 91 GLN A C 1
ATOM 678 O O . GLN A 1 91 ? 13.406 32.490 22.702 1.00 69.62 91 GLN A O 1
ATOM 683 N N . ARG A 1 92 ? 14.746 32.704 20.916 1.00 71.75 92 ARG A N 1
ATOM 684 C CA . ARG A 1 92 ? 15.954 32.993 21.700 1.00 71.75 92 ARG A CA 1
ATOM 685 C C . ARG A 1 92 ? 15.867 34.438 22.193 1.00 71.75 92 ARG A C 1
ATOM 687 O O . ARG A 1 92 ? 15.850 35.356 21.377 1.00 71.75 92 ARG A O 1
ATOM 694 N N . ARG A 1 93 ? 15.838 34.655 23.513 1.00 62.62 93 ARG A N 1
ATOM 695 C CA . ARG A 1 93 ? 15.998 36.005 24.075 1.00 62.62 93 ARG A CA 1
ATOM 696 C C . ARG A 1 93 ? 17.383 36.532 23.703 1.00 62.62 93 ARG A C 1
ATOM 698 O O . ARG A 1 93 ? 18.383 35.865 23.964 1.00 62.62 93 ARG A O 1
ATOM 705 N N . ALA A 1 94 ? 17.423 37.700 23.070 1.00 67.62 94 ALA A N 1
ATOM 706 C CA . ALA A 1 94 ? 18.661 38.434 22.870 1.00 67.62 94 ALA A CA 1
ATOM 707 C C . ALA A 1 94 ? 19.175 38.900 24.241 1.00 67.62 94 ALA A C 1
ATOM 709 O O . ALA A 1 94 ? 18.427 39.518 24.998 1.00 67.62 94 ALA A O 1
ATOM 710 N N . THR A 1 95 ? 20.411 38.520 24.561 1.00 68.44 95 THR A N 1
ATOM 711 C CA . THR A 1 95 ? 21.241 39.132 25.611 1.00 68.44 95 THR A CA 1
ATOM 712 C C . THR A 1 95 ? 21.812 40.446 25.129 1.00 68.44 95 THR A C 1
ATOM 714 O O . THR A 1 95 ? 22.268 40.449 23.961 1.00 68.44 95 THR A O 1
#